Protein AF-A0A381PA21-F1 (afdb_monomer_lite)

Organism: NCBI:txid408172

Radius of gyration: 12.26 Å; chains: 1; bounding box: 22×28×29 Å

Secondary structure (DSSP, 8-state):
----SSTT-----HHHHHHHHHHHHHHHTTPPPPP-----

Sequence (40 aa):
APQSANASGPEHDIFIQQTKLKNTLREWMGEEAVTHSEAG

pLDDT: mean 89.52, std 14.1, range [40.75, 98.25]

Structure (mmCIF, N/CA/C/O backbone):
data_AF-A0A381PA21-F1
#
_entry.id   AF-A0A381PA21-F1
#
loop_
_atom_site.group_PDB
_atom_site.id
_atom_site.type_symbol
_atom_site.label_atom_id
_atom_site.label_alt_id
_atom_site.label_comp_id
_atom_site.label_asym_id
_atom_site.label_entity_id
_atom_site.label_seq_id
_atom_site.pdbx_PDB_ins_code
_atom_site.Cartn_x
_atom_site.Cartn_y
_atom_site.Cartn_z
_atom_site.occupancy
_atom_site.B_iso_or_equiv
_atom_site.auth_seq_id
_atom_site.auth_comp_id
_atom_site.auth_asym_id
_atom_site.auth_atom_id
_atom_site.pdbx_PDB_model_num
ATOM 1 N N . ALA A 1 1 ? 10.457 -12.756 -11.175 1.00 82.31 1 ALA A N 1
ATOM 2 C CA . ALA A 1 1 ? 10.071 -11.332 -11.249 1.00 82.31 1 ALA 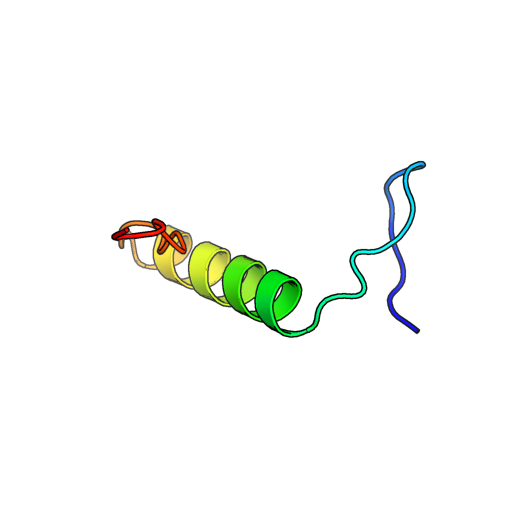A CA 1
ATOM 3 C C . ALA A 1 1 ? 8.560 -11.226 -11.043 1.00 82.31 1 ALA A C 1
ATOM 5 O O . ALA A 1 1 ? 7.880 -12.182 -11.409 1.00 82.31 1 ALA A O 1
ATOM 6 N N . PRO A 1 2 ? 8.046 -10.148 -10.426 1.00 92.44 2 PRO A N 1
ATOM 7 C CA . PRO A 1 2 ? 6.607 -9.937 -10.259 1.00 92.44 2 PRO A CA 1
ATOM 8 C C . PRO A 1 2 ? 5.885 -9.902 -11.613 1.00 92.44 2 PRO A C 1
ATOM 10 O O . PRO A 1 2 ? 6.473 -9.525 -12.625 1.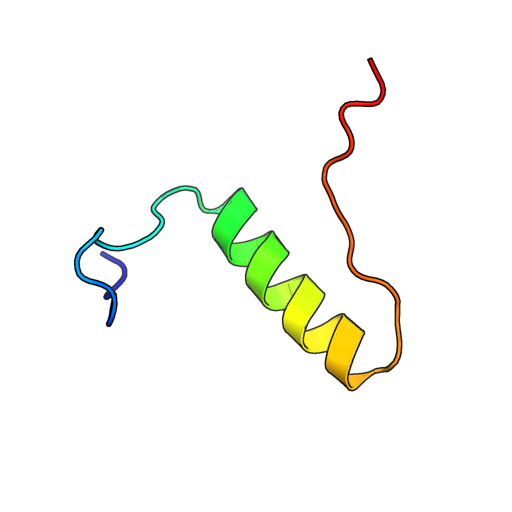00 92.44 2 PRO A O 1
ATOM 13 N N . GLN A 1 3 ? 4.623 -10.325 -11.628 1.00 94.19 3 GLN A N 1
ATOM 14 C CA . GLN A 1 3 ? 3.739 -10.233 -12.791 1.00 94.19 3 GLN A CA 1
ATOM 15 C C . GLN A 1 3 ? 2.729 -9.106 -12.577 1.00 94.19 3 GLN A C 1
ATOM 17 O O . GLN A 1 3 ? 2.358 -8.813 -11.442 1.00 94.19 3 GLN A O 1
ATOM 22 N N . SER A 1 4 ? 2.281 -8.493 -13.670 1.00 94.75 4 SER A N 1
ATOM 23 C CA . SER A 1 4 ? 1.355 -7.363 -13.653 1.00 94.75 4 SER A CA 1
ATOM 24 C C . SER A 1 4 ? 0.233 -7.566 -14.655 1.00 94.75 4 SER A C 1
ATOM 26 O O . SER A 1 4 ? 0.491 -7.971 -15.784 1.00 94.75 4 SER A O 1
ATOM 28 N N . ALA A 1 5 ? -0.996 -7.241 -14.256 1.00 94.88 5 ALA A N 1
ATOM 29 C CA . ALA A 1 5 ? -2.146 -7.201 -15.164 1.00 94.88 5 ALA A CA 1
ATOM 30 C C . ALA A 1 5 ? -2.231 -5.876 -15.950 1.00 94.88 5 ALA A C 1
ATOM 32 O O . ALA A 1 5 ? -2.883 -5.782 -16.984 1.00 94.88 5 ALA A O 1
ATOM 33 N N . ASN A 1 6 ? -1.579 -4.837 -15.441 1.00 93.06 6 ASN A N 1
ATOM 34 C CA . ASN A 1 6 ? -1.510 -3.494 -15.997 1.00 93.06 6 ASN A CA 1
ATOM 35 C C . ASN A 1 6 ? -0.446 -3.387 -17.097 1.00 93.06 6 ASN A C 1
ATOM 37 O O . ASN A 1 6 ? 0.660 -3.915 -16.976 1.00 93.06 6 ASN A O 1
ATOM 41 N N . ALA A 1 7 ? -0.761 -2.604 -18.133 1.00 94.06 7 ALA A N 1
ATOM 42 C CA . ALA A 1 7 ? 0.132 -2.354 -19.265 1.00 94.06 7 ALA A CA 1
ATOM 43 C C . ALA A 1 7 ? 1.429 -1.615 -18.880 1.00 94.06 7 ALA A C 1
ATOM 45 O O . ALA A 1 7 ? 2.409 -1.684 -19.613 1.00 94.06 7 ALA A O 1
ATOM 46 N N . SER A 1 8 ? 1.458 -0.933 -17.729 1.00 93.06 8 SER A N 1
ATOM 47 C CA . SER A 1 8 ? 2.648 -0.232 -17.227 1.00 93.06 8 SER A CA 1
ATOM 48 C C . SER A 1 8 ? 3.709 -1.160 -16.620 1.00 93.06 8 SER A C 1
ATOM 50 O O . SER A 1 8 ? 4.766 -0.681 -16.222 1.00 93.06 8 SER A O 1
ATOM 52 N N . GLY A 1 9 ? 3.443 -2.468 -16.535 1.00 94.81 9 GLY A N 1
ATOM 53 C CA . GLY A 1 9 ? 4.357 -3.437 -15.938 1.00 94.81 9 GLY A CA 1
ATOM 54 C C . GLY A 1 9 ? 4.312 -3.471 -14.403 1.00 94.81 9 GLY A C 1
ATOM 55 O O . GLY A 1 9 ? 3.547 -2.725 -13.776 1.00 94.81 9 GLY A O 1
ATOM 56 N N . PRO A 1 10 ? 5.078 -4.390 -13.790 1.00 95.81 10 PRO A N 1
ATOM 57 C CA . PRO A 1 10 ? 5.014 -4.643 -12.359 1.00 95.81 10 PRO A CA 1
ATOM 58 C C . PRO A 1 10 ? 5.814 -3.634 -11.540 1.00 95.81 10 PRO A C 1
ATOM 60 O O . PRO A 1 10 ? 6.856 -3.139 -11.959 1.00 95.81 10 PRO A O 1
ATOM 63 N N . GLU A 1 11 ? 5.332 -3.376 -10.325 1.00 94.88 11 GLU A N 1
ATOM 64 C CA . GLU A 1 11 ? 6.116 -2.700 -9.293 1.00 94.88 11 GLU A CA 1
ATOM 65 C C . GLU A 1 11 ? 7.323 -3.568 -8.938 1.00 94.88 11 GLU A C 1
ATOM 67 O O . GLU A 1 11 ? 7.158 -4.768 -8.716 1.00 94.88 11 GLU A O 1
ATOM 72 N N . HIS A 1 12 ? 8.510 -2.981 -8.840 1.00 95.00 12 HIS A N 1
ATOM 73 C CA . HIS A 1 12 ? 9.740 -3.705 -8.512 1.00 95.00 12 HIS A CA 1
ATOM 74 C C . HIS A 1 12 ? 10.337 -3.295 -7.164 1.00 95.00 12 HIS A C 1
ATOM 76 O O . HIS A 1 12 ? 11.165 -4.038 -6.634 1.00 95.00 12 HIS A O 1
ATOM 82 N N . ASP A 1 13 ? 9.901 -2.175 -6.585 1.00 95.12 13 ASP A N 1
ATOM 83 C CA . ASP A 1 13 ? 10.317 -1.779 -5.246 1.00 95.12 13 ASP A CA 1
ATOM 84 C C . ASP A 1 13 ? 9.609 -2.642 -4.186 1.00 95.12 13 ASP A C 1
ATOM 86 O O . ASP A 1 13 ? 8.383 -2.612 -4.021 1.00 95.12 13 ASP A O 1
ATOM 90 N N . ILE A 1 14 ? 10.398 -3.429 -3.450 1.00 93.69 14 ILE A N 1
ATOM 91 C CA . ILE A 1 14 ? 9.894 -4.351 -2.429 1.00 93.69 14 ILE A CA 1
ATOM 92 C C . ILE A 1 14 ? 9.195 -3.625 -1.272 1.00 93.69 14 ILE A C 1
ATOM 94 O O . ILE A 1 14 ? 8.243 -4.163 -0.700 1.00 93.69 14 ILE A O 1
ATOM 98 N N . PHE A 1 15 ? 9.605 -2.400 -0.939 1.00 93.94 15 PHE A N 1
ATOM 99 C CA . PHE A 1 15 ? 8.972 -1.614 0.117 1.00 93.94 15 PHE A CA 1
ATOM 100 C C . PHE A 1 15 ? 7.608 -1.094 -0.334 1.00 93.94 15 PHE A C 1
ATOM 102 O O . PHE A 1 15 ? 6.645 -1.139 0.440 1.00 93.94 15 PHE A O 1
ATOM 109 N N . ILE A 1 16 ? 7.479 -0.690 -1.602 1.00 93.06 16 ILE A N 1
ATOM 110 C CA . ILE A 1 16 ? 6.189 -0.286 -2.176 1.00 93.06 16 ILE A CA 1
ATOM 111 C C . ILE A 1 16 ? 5.237 -1.485 -2.258 1.00 93.06 16 ILE A C 1
ATOM 113 O O . ILE A 1 16 ? 4.072 -1.370 -1.870 1.00 93.06 16 ILE A O 1
ATOM 117 N N . GLN A 1 17 ? 5.712 -2.657 -2.693 1.00 94.88 17 GLN A N 1
ATOM 118 C CA . GLN A 1 17 ? 4.897 -3.879 -2.719 1.00 94.88 17 GLN A CA 1
ATOM 119 C C . GLN A 1 17 ? 4.376 -4.259 -1.326 1.00 94.88 17 GLN A C 1
ATOM 121 O O . GLN A 1 17 ? 3.186 -4.531 -1.158 1.00 94.88 17 GLN A O 1
ATOM 126 N N . GLN A 1 18 ? 5.247 -4.242 -0.313 1.00 95.31 18 GLN A N 1
ATOM 127 C CA . GLN A 1 18 ? 4.853 -4.552 1.061 1.00 95.31 18 GLN A CA 1
ATOM 128 C C . GLN A 1 18 ? 3.889 -3.513 1.637 1.00 95.31 18 GLN A C 1
ATOM 130 O O . GLN A 1 18 ? 2.977 -3.880 2.375 1.00 95.31 18 GLN A O 1
ATOM 135 N N . THR A 1 19 ? 4.060 -2.234 1.301 1.00 95.38 19 THR A N 1
ATOM 136 C CA . THR A 1 19 ? 3.148 -1.165 1.732 1.00 95.38 19 THR A CA 1
ATOM 137 C C . THR A 1 19 ? 1.763 -1.356 1.122 1.00 95.38 19 THR A C 1
ATOM 139 O O . THR A 1 19 ? 0.774 -1.312 1.849 1.00 95.38 19 THR A O 1
ATOM 142 N N . LYS A 1 20 ? 1.682 -1.675 -0.179 1.00 94.94 20 LYS A N 1
ATOM 143 C CA . LYS A 1 20 ? 0.419 -2.022 -0.853 1.00 94.94 20 LYS A CA 1
ATOM 144 C C . LYS A 1 20 ? -0.270 -3.203 -0.162 1.00 94.94 20 LYS A C 1
ATOM 146 O O . LYS A 1 20 ? -1.430 -3.078 0.210 1.00 94.94 20 LYS A O 1
ATOM 151 N N . LEU A 1 21 ? 0.457 -4.297 0.100 1.00 96.56 21 LEU A N 1
ATOM 152 C CA . LEU A 1 21 ? -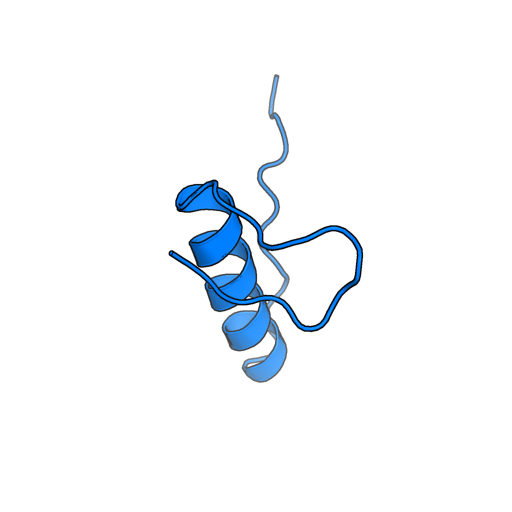0.092 -5.467 0.801 1.00 96.56 21 LEU A CA 1
ATOM 153 C C . LEU A 1 21 ? -0.605 -5.116 2.205 1.00 96.56 21 LEU A C 1
ATOM 155 O O . LEU A 1 21 ? -1.716 -5.493 2.569 1.00 96.56 21 LEU A O 1
ATOM 159 N N . LYS A 1 22 ? 0.186 -4.381 2.995 1.00 96.81 22 LYS A N 1
ATOM 160 C CA . LYS A 1 22 ? -0.214 -3.954 4.343 1.00 96.81 22 LYS A CA 1
ATOM 161 C C . LYS A 1 22 ? -1.465 -3.080 4.305 1.00 96.81 22 LYS A C 1
ATOM 163 O O . LYS A 1 22 ? -2.349 -3.279 5.129 1.00 96.81 22 LYS A O 1
ATOM 168 N N . ASN A 1 23 ? -1.557 -2.154 3.354 1.00 97.50 23 ASN A N 1
ATOM 169 C CA . ASN A 1 23 ? -2.707 -1.261 3.239 1.00 97.50 23 ASN A CA 1
ATOM 170 C C . ASN A 1 23 ? -3.975 -1.995 2.807 1.00 97.50 23 ASN A C 1
ATOM 172 O O . ASN A 1 23 ? -5.029 -1.710 3.360 1.00 97.50 23 ASN A O 1
ATOM 176 N N . THR A 1 24 ? -3.875 -2.995 1.927 1.00 97.50 24 THR A N 1
ATOM 177 C CA . THR A 1 24 ? -5.016 -3.870 1.611 1.00 97.50 24 THR A CA 1
ATOM 178 C C . THR A 1 24 ? -5.545 -4.581 2.859 1.00 97.50 24 THR A C 1
ATOM 180 O O . THR A 1 24 ? -6.750 -4.626 3.079 1.00 97.50 24 THR A O 1
ATOM 183 N N . LEU A 1 25 ? -4.658 -5.106 3.712 1.00 98.25 25 LEU A N 1
ATOM 184 C CA . LEU A 1 25 ? -5.075 -5.770 4.953 1.00 98.25 25 LEU A CA 1
ATOM 185 C C . LEU A 1 25 ? -5.674 -4.788 5.969 1.00 98.25 25 LEU A C 1
ATOM 187 O O . LEU A 1 25 ? -6.668 -5.114 6.611 1.00 98.25 25 LEU A O 1
ATOM 191 N N . ARG A 1 26 ? -5.099 -3.586 6.098 1.00 97.31 26 ARG A N 1
ATOM 192 C CA . ARG A 1 26 ? -5.621 -2.518 6.967 1.00 97.31 26 ARG A CA 1
ATOM 193 C C . ARG A 1 26 ? -7.025 -2.103 6.562 1.00 97.31 26 ARG A C 1
ATOM 195 O O . ARG A 1 26 ? -7.906 -2.071 7.412 1.00 97.31 26 ARG A O 1
ATOM 202 N N . GLU A 1 27 ? -7.250 -1.893 5.268 1.00 97.69 27 GLU A N 1
ATOM 203 C CA . GLU A 1 27 ? -8.570 -1.569 4.729 1.00 97.69 27 GLU A CA 1
ATOM 204 C C . GLU A 1 27 ? -9.602 -2.645 5.095 1.00 97.69 27 GLU A C 1
ATOM 206 O O . GLU A 1 27 ? -10.689 -2.325 5.573 1.00 97.69 27 GLU A O 1
ATOM 211 N N . TRP A 1 28 ? -9.247 -3.928 4.973 1.00 97.94 28 TRP A N 1
ATOM 212 C CA . TRP A 1 28 ? -10.130 -5.030 5.376 1.00 97.94 28 TRP A CA 1
ATOM 213 C C . TRP A 1 28 ? -10.413 -5.076 6.880 1.00 97.94 28 TRP A C 1
ATOM 215 O O . T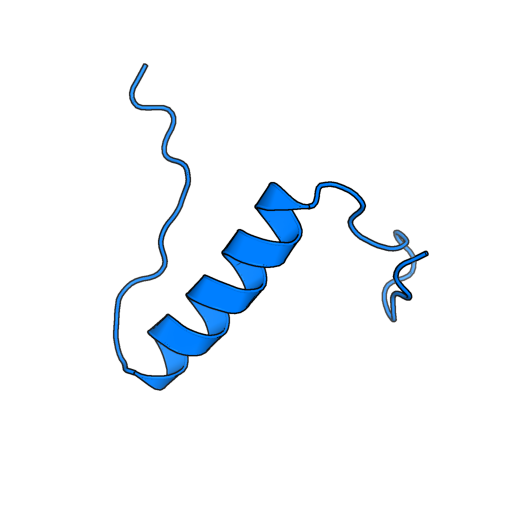RP A 1 28 ? -11.461 -5.569 7.290 1.00 97.94 28 TRP A O 1
ATOM 225 N N . MET A 1 29 ? -9.499 -4.559 7.698 1.00 98.06 29 MET A N 1
ATOM 226 C CA . MET A 1 29 ? -9.674 -4.419 9.144 1.00 98.06 29 MET A CA 1
ATOM 227 C C . MET A 1 29 ? -10.376 -3.110 9.545 1.00 98.06 29 MET A C 1
ATOM 229 O O . MET A 1 29 ? -10.612 -2.894 10.732 1.00 98.06 29 MET A O 1
ATOM 233 N N . GLY A 1 30 ? -10.726 -2.245 8.586 1.00 97.56 30 GLY A N 1
ATOM 234 C CA . GLY A 1 30 ? -11.277 -0.914 8.856 1.00 97.56 30 GLY A CA 1
ATOM 235 C C . GLY A 1 30 ? -10.251 0.072 9.425 1.00 97.56 30 GLY A C 1
ATOM 236 O O . GLY A 1 30 ? -10.630 1.081 10.015 1.00 97.56 30 GLY A O 1
ATOM 237 N N . GLU A 1 31 ? -8.961 -0.225 9.277 1.00 96.94 31 GLU A N 1
ATOM 238 C CA . GLU A 1 31 ? -7.855 0.636 9.684 1.0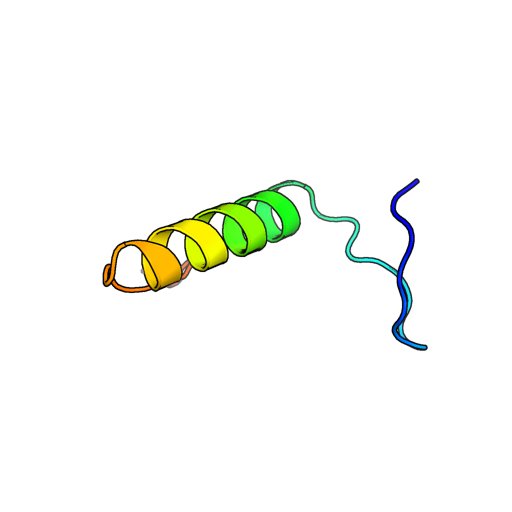0 96.94 31 GLU A CA 1
ATOM 239 C C . GLU A 1 31 ? -7.443 1.578 8.543 1.00 96.94 31 GLU A C 1
ATOM 241 O O . GLU A 1 31 ? -7.548 1.249 7.360 1.00 96.94 31 GLU A O 1
ATOM 246 N N . GLU A 1 32 ? -6.917 2.749 8.899 1.00 95.25 32 GLU A N 1
ATOM 247 C CA . GLU A 1 32 ? -6.409 3.713 7.924 1.00 95.25 32 GLU A CA 1
ATOM 248 C C . GLU A 1 32 ? -5.146 3.190 7.220 1.00 95.25 32 GLU A C 1
ATOM 250 O O . GLU A 1 32 ? -4.299 2.512 7.819 1.00 95.25 32 GLU A O 1
ATOM 255 N N . ALA A 1 33 ? -5.018 3.511 5.931 1.00 93.75 33 ALA A N 1
ATOM 256 C CA . ALA A 1 33 ? -3.846 3.172 5.141 1.00 93.75 33 ALA A CA 1
ATOM 257 C C . ALA A 1 33 ? -2.604 3.916 5.652 1.00 93.75 33 ALA A C 1
ATOM 259 O O . ALA A 1 33 ? -2.645 5.095 5.989 1.00 93.75 33 ALA A O 1
ATOM 260 N N . VAL A 1 34 ? -1.464 3.233 5.643 1.00 89.31 34 VAL A N 1
ATOM 261 C CA . VAL A 1 34 ? -0.175 3.841 5.962 1.00 89.31 34 VAL A CA 1
ATOM 262 C C . VAL A 1 34 ? 0.456 4.348 4.674 1.00 89.31 34 VAL A C 1
ATOM 264 O O . VAL A 1 34 ? 0.774 3.571 3.770 1.00 89.31 34 VAL A O 1
ATOM 267 N N . THR A 1 35 ? 0.680 5.652 4.599 1.00 82.06 35 THR A N 1
ATOM 268 C CA . THR A 1 35 ? 1.532 6.264 3.579 1.00 82.06 35 THR A CA 1
ATOM 269 C C . THR A 1 3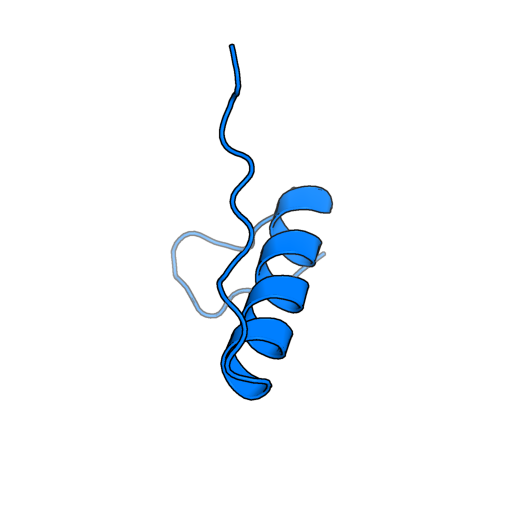5 ? 2.918 6.499 4.167 1.00 82.06 35 THR A C 1
ATOM 271 O O . THR A 1 35 ? 3.051 6.852 5.338 1.00 82.06 35 THR A O 1
ATOM 274 N N . HIS A 1 36 ? 3.974 6.332 3.366 1.00 68.25 36 HIS A N 1
ATOM 275 C CA . HIS A 1 36 ? 5.224 7.028 3.669 1.00 68.25 36 HIS A CA 1
ATOM 276 C C . HIS A 1 36 ? 4.966 8.509 3.389 1.00 68.25 36 HIS A C 1
ATOM 278 O O . HIS A 1 36 ? 5.164 8.988 2.278 1.00 68.25 36 HIS A O 1
ATOM 284 N N . SER A 1 37 ? 4.416 9.212 4.375 1.00 63.16 37 SER A N 1
ATOM 285 C CA . SER A 1 37 ? 4.500 10.664 4.405 1.00 63.16 37 SER A CA 1
ATOM 286 C C . SER A 1 37 ? 5.980 10.975 4.586 1.00 63.16 37 SER A C 1
ATOM 288 O O . SER A 1 37 ? 6.561 10.556 5.589 1.00 63.16 37 SER A O 1
ATOM 290 N N . GLU A 1 38 ? 6.616 11.650 3.628 1.00 53.38 38 GLU A N 1
ATOM 291 C CA . GLU A 1 38 ? 7.868 12.341 3.925 1.00 53.38 38 GLU A CA 1
ATOM 292 C C . GLU A 1 38 ? 7.530 13.378 5.002 1.00 53.38 38 GLU A C 1
ATOM 294 O O . GLU A 1 38 ? 7.058 14.473 4.719 1.00 53.38 38 GLU A O 1
ATOM 299 N N . ALA A 1 39 ? 7.673 12.997 6.271 1.00 47.09 39 ALA A N 1
ATOM 300 C CA . ALA A 1 39 ? 7.934 13.952 7.326 1.00 47.09 39 ALA A CA 1
ATOM 301 C C . ALA A 1 39 ? 9.378 14.420 7.108 1.00 47.09 39 ALA A C 1
ATOM 303 O O . ALA A 1 39 ? 10.319 13.872 7.685 1.00 47.09 39 ALA A O 1
ATOM 304 N N . GLY A 1 40 ? 9.507 15.372 6.185 1.00 40.75 40 GLY A N 1
ATOM 305 C CA . GLY A 1 40 ? 10.633 16.269 5.972 1.00 40.75 40 GLY A CA 1
ATOM 306 C C . GLY A 1 40 ? 10.079 17.677 5.853 1.00 40.75 40 GLY A C 1
ATOM 307 O O . GLY A 1 40 ? 9.290 17.900 4.911 1.00 40.75 40 GLY A O 1
#

Foldseek 3Di:
DDADPDPVTDDDDPVVVVLVVVQVVCVVVVHHRDDPDPPD